Protein AF-A0A2V9T7F0-F1 (afdb_monomer_lite)

Radius of gyration: 20.25 Å; chains: 1; bounding box: 36×46×65 Å

Secondary structure (DSSP, 8-state):
--HHHHHHHHHHHHHHHHHHHHHHHH-TTSPP-HHHHHHHHHHHHHHHTT----HHHHHHHHHHHHHHHHHHHHHHHHHHHHHH---SGGGGGG--TT---S-------------

pLDDT: mean 79.15, std 14.51, range [43.78, 95.12]

Foldseek 3Di:
DDLVVLLVVLVVLLVVLLVQLVVCLADVPDDRPVVSVVVNVVSLVVVVPDPPDDPVSVVSSVVSVVSVVVSVVLSVLSVCCVVPNDPDPVSVVNPGPPRPDDDPPPPPPPPDPDD

Structure (mmCIF, N/CA/C/O backbone):
data_AF-A0A2V9T7F0-F1
#
_entry.id   AF-A0A2V9T7F0-F1
#
loop_
_atom_site.group_PDB
_atom_site.id
_atom_site.type_symbol
_atom_site.label_atom_id
_atom_site.label_alt_id
_atom_site.label_comp_id
_atom_site.label_asym_id
_atom_site.label_entity_id
_atom_site.label_seq_id
_atom_site.pdbx_PDB_ins_code
_atom_site.Cartn_x
_atom_site.Cartn_y
_atom_site.Cartn_z
_atom_site.occupancy
_atom_site.B_iso_or_equiv
_atom_site.auth_seq_id
_atom_site.auth_comp_id
_atom_site.auth_asym_id
_atom_site.auth_atom_id
_atom_site.pdbx_PDB_model_num
ATOM 1 N N . MET A 1 1 ? -5.196 -8.413 20.928 1.00 62.88 1 MET A N 1
ATOM 2 C CA . MET A 1 1 ? -4.532 -7.461 20.025 1.00 62.88 1 MET A CA 1
ATOM 3 C C . MET A 1 1 ? -5.390 -6.213 19.975 1.00 62.88 1 MET A C 1
ATOM 5 O O . MET A 1 1 ? -6.590 -6.334 19.748 1.00 62.88 1 MET A O 1
ATOM 9 N N . THR A 1 2 ? -4.830 -5.061 20.320 1.00 86.69 2 THR A N 1
ATOM 10 C CA . THR A 1 2 ? -5.549 -3.779 20.306 1.00 86.69 2 THR A CA 1
ATOM 11 C C . THR A 1 2 ? -5.585 -3.202 18.889 1.00 86.69 2 THR A C 1
ATOM 13 O O . THR A 1 2 ? -4.768 -3.570 18.046 1.00 86.69 2 THR A O 1
ATOM 16 N N . ILE A 1 3 ? -6.511 -2.276 18.612 1.00 86.50 3 ILE A N 1
ATOM 17 C CA . ILE A 1 3 ? -6.581 -1.613 17.297 1.00 86.50 3 ILE A CA 1
ATOM 18 C C . ILE A 1 3 ? -5.263 -0.887 16.984 1.00 86.50 3 ILE A C 1
ATOM 20 O O . ILE A 1 3 ? -4.792 -0.936 15.852 1.00 86.50 3 ILE A O 1
ATOM 24 N N . ASP A 1 4 ? -4.631 -0.261 17.978 1.00 88.31 4 ASP A N 1
ATOM 25 C CA . ASP A 1 4 ? -3.360 0.441 17.783 1.00 88.31 4 ASP A CA 1
ATOM 26 C C . ASP A 1 4 ? -2.202 -0.502 17.429 1.00 88.31 4 ASP A C 1
ATOM 28 O O . ASP A 1 4 ? -1.381 -0.166 16.574 1.00 88.31 4 ASP A O 1
ATOM 32 N N . GLU A 1 5 ? -2.150 -1.699 18.018 1.00 91.00 5 GLU A N 1
ATOM 33 C CA . GLU A 1 5 ? -1.174 -2.732 17.640 1.00 91.00 5 GLU A CA 1
ATOM 34 C C . GLU A 1 5 ? -1.378 -3.198 16.196 1.00 91.00 5 GLU A C 1
ATOM 36 O O . GLU A 1 5 ? -0.416 -3.332 15.440 1.00 91.00 5 GLU A O 1
ATOM 41 N N . GLU A 1 6 ? -2.629 -3.412 15.788 1.00 90.75 6 GLU A N 1
ATOM 42 C CA . GLU A 1 6 ? -2.955 -3.828 14.425 1.00 90.75 6 GLU A CA 1
ATOM 43 C C . GLU A 1 6 ? -2.672 -2.719 13.395 1.00 90.75 6 GLU A C 1
ATOM 45 O O . GLU A 1 6 ? -2.190 -3.007 12.298 1.00 90.75 6 GLU A O 1
ATOM 50 N N . LEU A 1 7 ? -2.886 -1.447 13.750 1.00 91.06 7 LEU A N 1
ATOM 51 C CA . LEU A 1 7 ? -2.500 -0.299 12.922 1.00 91.06 7 LEU A CA 1
ATOM 52 C C . LEU A 1 7 ? -0.975 -0.168 12.798 1.00 91.06 7 LEU A C 1
ATOM 54 O O . LEU A 1 7 ? -0.466 0.123 11.716 1.00 91.06 7 LEU A O 1
ATOM 58 N N . ASN A 1 8 ? -0.223 -0.422 13.871 1.00 94.38 8 ASN A N 1
ATOM 59 C CA . ASN A 1 8 ? 1.242 -0.439 13.816 1.00 94.38 8 ASN A CA 1
ATOM 60 C C . ASN A 1 8 ? 1.767 -1.599 12.952 1.00 94.38 8 ASN A C 1
ATOM 62 O O . ASN A 1 8 ? 2.749 -1.443 12.217 1.00 94.38 8 ASN A O 1
ATOM 66 N N . LEU A 1 9 ? 1.094 -2.753 12.997 1.00 93.69 9 LEU A N 1
ATOM 67 C CA . LEU A 1 9 ? 1.390 -3.881 12.118 1.00 93.69 9 LEU A CA 1
ATOM 68 C C . LEU A 1 9 ? 1.107 -3.533 10.650 1.00 93.69 9 LEU A C 1
ATOM 70 O O . LEU A 1 9 ? 1.923 -3.847 9.782 1.00 93.69 9 LEU A O 1
ATOM 74 N N . LEU A 1 10 ? -0.011 -2.857 10.365 1.00 92.56 10 LEU A N 1
ATOM 75 C CA . LEU A 1 10 ? -0.336 -2.373 9.023 1.00 92.56 10 LEU A CA 1
ATOM 76 C C . LEU A 1 10 ? 0.735 -1.403 8.499 1.00 92.56 10 LEU A C 1
ATOM 78 O O . LEU A 1 10 ? 1.206 -1.586 7.377 1.00 92.56 10 LEU A O 1
ATOM 82 N N . ASP A 1 11 ? 1.179 -0.431 9.304 1.00 93.56 11 ASP A N 1
ATOM 83 C CA . ASP A 1 11 ? 2.255 0.497 8.914 1.00 93.56 11 ASP A CA 1
ATOM 84 C C . ASP A 1 11 ? 3.567 -0.243 8.610 1.00 93.56 11 ASP A C 1
ATOM 86 O O . ASP A 1 11 ? 4.213 0.006 7.589 1.00 93.56 11 ASP A O 1
ATOM 90 N N . SER A 1 12 ? 3.932 -1.214 9.451 1.00 95.12 12 SER A N 1
ATOM 91 C CA . SER A 1 12 ? 5.136 -2.032 9.256 1.00 95.12 12 SER A CA 1
ATOM 92 C C . SER A 1 12 ? 5.060 -2.856 7.968 1.00 95.12 12 SER A C 1
ATOM 94 O O . SER A 1 12 ? 6.012 -2.881 7.183 1.00 95.12 12 SER A O 1
ATOM 96 N N . ASN A 1 13 ? 3.909 -3.480 7.703 1.00 93.19 13 ASN A N 1
ATOM 97 C CA . ASN A 1 13 ? 3.676 -4.234 6.473 1.00 93.19 13 ASN A CA 1
ATOM 98 C C . ASN A 1 13 ? 3.689 -3.324 5.236 1.00 93.19 13 ASN A C 1
ATOM 100 O O . ASN A 1 13 ? 4.248 -3.714 4.215 1.00 93.19 13 ASN A O 1
ATOM 104 N N . LEU A 1 14 ? 3.161 -2.098 5.323 1.00 92.81 14 LEU A N 1
ATOM 105 C CA . LEU A 1 14 ? 3.225 -1.110 4.239 1.00 92.81 14 LEU A CA 1
ATOM 106 C C . LEU A 1 14 ? 4.657 -0.669 3.931 1.00 92.81 14 LEU A C 1
ATOM 108 O O . LEU A 1 14 ? 5.041 -0.579 2.764 1.00 92.81 14 LEU A O 1
ATOM 112 N N . ARG A 1 15 ? 5.474 -0.428 4.963 1.00 93.12 15 ARG A N 1
ATOM 113 C CA . ARG A 1 15 ? 6.904 -0.133 4.786 1.00 93.12 15 ARG A CA 1
ATOM 114 C C . ARG A 1 15 ? 7.619 -1.294 4.111 1.00 93.12 15 ARG A C 1
ATOM 116 O O . ARG A 1 15 ? 8.400 -1.071 3.187 1.00 93.12 15 ARG A O 1
ATOM 123 N N . ARG 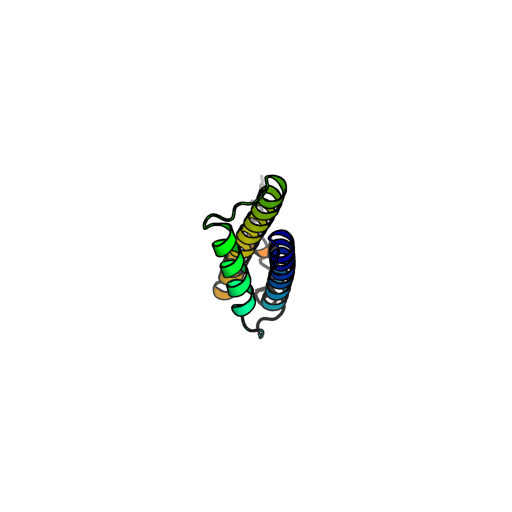A 1 16 ? 7.327 -2.529 4.535 1.00 91.69 16 ARG A N 1
ATOM 124 C CA . ARG A 1 16 ? 7.895 -3.724 3.908 1.00 91.69 16 ARG A CA 1
ATOM 125 C C . ARG A 1 16 ? 7.452 -3.861 2.455 1.00 91.69 16 ARG A C 1
ATOM 127 O O . ARG A 1 16 ? 8.300 -4.131 1.613 1.00 91.69 16 ARG A O 1
ATOM 134 N N . LEU A 1 17 ? 6.175 -3.617 2.160 1.00 91.75 17 LEU A N 1
ATOM 135 C CA . LEU A 1 17 ? 5.627 -3.671 0.806 1.00 91.75 17 LEU A CA 1
ATOM 136 C C . LEU A 1 17 ? 6.374 -2.722 -0.134 1.00 91.75 17 LEU A C 1
ATOM 138 O O . LEU A 1 17 ? 6.827 -3.141 -1.194 1.00 91.75 17 LEU A O 1
ATOM 142 N N . LYS A 1 18 ? 6.577 -1.469 0.292 1.00 90.12 18 LYS A N 1
ATOM 143 C CA . LYS A 1 18 ? 7.346 -0.482 -0.475 1.00 90.12 18 LYS A CA 1
ATOM 144 C C . LYS A 1 18 ? 8.759 -0.986 -0.784 1.00 90.12 18 LYS A C 1
ATOM 146 O O . LYS A 1 18 ? 9.211 -0.875 -1.917 1.00 90.12 18 LYS A O 1
ATOM 151 N N . ILE A 1 19 ? 9.455 -1.533 0.213 1.00 90.44 19 ILE A N 1
ATOM 152 C CA . ILE A 1 19 ? 10.820 -2.050 0.036 1.00 90.44 19 ILE A CA 1
ATOM 153 C C . ILE A 1 19 ? 10.835 -3.216 -0.954 1.00 90.44 19 ILE A C 1
ATOM 155 O O . ILE A 1 19 ? 11.672 -3.239 -1.849 1.00 90.44 19 ILE A O 1
ATOM 159 N N . GLU A 1 20 ? 9.915 -4.171 -0.823 1.00 88.19 20 GLU A N 1
ATOM 160 C CA . GLU A 1 20 ? 9.851 -5.308 -1.745 1.00 88.19 20 GLU A CA 1
ATOM 161 C C . GLU A 1 20 ? 9.518 -4.872 -3.178 1.00 88.19 20 GLU A C 1
ATOM 163 O O . GLU A 1 20 ? 10.079 -5.427 -4.120 1.00 88.19 20 GLU A O 1
ATOM 168 N N . TYR A 1 21 ? 8.674 -3.849 -3.361 1.00 88.31 21 TYR A N 1
ATOM 169 C CA . TYR A 1 21 ? 8.439 -3.248 -4.677 1.00 88.31 21 TYR A CA 1
ATOM 170 C C . TYR A 1 21 ? 9.718 -2.670 -5.272 1.00 88.31 21 TYR A C 1
ATOM 172 O O . TYR A 1 21 ? 10.050 -2.973 -6.415 1.00 88.31 21 TYR A O 1
ATOM 180 N N . GLU A 1 22 ? 10.466 -1.881 -4.504 1.00 85.81 22 GLU A N 1
ATOM 181 C CA . GLU A 1 22 ? 11.740 -1.327 -4.970 1.00 85.81 22 GLU A CA 1
ATOM 182 C C . GLU A 1 22 ? 12.749 -2.435 -5.309 1.00 85.81 22 GLU A C 1
ATOM 184 O O . GLU A 1 22 ? 13.384 -2.385 -6.360 1.00 85.81 22 GLU A O 1
ATOM 189 N N . ILE A 1 23 ? 12.841 -3.492 -4.493 1.00 86.12 23 ILE A N 1
ATOM 190 C CA . ILE A 1 23 ? 13.712 -4.641 -4.783 1.00 86.12 23 ILE A CA 1
ATOM 191 C C . ILE A 1 23 ? 13.276 -5.361 -6.066 1.00 86.12 23 ILE A C 1
ATOM 193 O O . ILE A 1 23 ? 14.132 -5.745 -6.860 1.00 86.12 23 ILE A O 1
ATOM 197 N N . TYR A 1 24 ? 11.975 -5.552 -6.288 1.00 84.50 24 TYR A N 1
ATOM 198 C CA . TYR A 1 24 ? 11.452 -6.200 -7.493 1.00 84.50 24 TYR A CA 1
ATOM 199 C C . TYR A 1 24 ? 11.764 -5.404 -8.767 1.00 84.50 24 TYR A C 1
ATOM 201 O O . TYR A 1 24 ? 12.137 -5.987 -9.783 1.00 84.50 24 TYR A O 1
ATOM 209 N N . PHE A 1 25 ? 11.641 -4.075 -8.720 1.00 81.06 25 PHE A N 1
ATOM 210 C CA . PHE A 1 25 ? 11.940 -3.219 -9.874 1.00 81.06 25 PHE A CA 1
ATOM 211 C C . PHE A 1 25 ? 13.433 -2.921 -10.054 1.00 81.06 25 PHE A C 1
ATOM 213 O O . PHE A 1 25 ? 13.844 -2.559 -11.154 1.00 81.06 25 PHE A O 1
ATOM 220 N N . SER A 1 26 ? 14.245 -3.097 -9.010 1.00 81.00 26 SER A N 1
ATOM 221 C CA . SER A 1 26 ? 15.707 -3.065 -9.119 1.00 81.00 26 SER A CA 1
ATOM 222 C C . SER A 1 26 ? 16.278 -4.402 -9.607 1.00 81.00 26 SER A C 1
ATOM 224 O O . SER A 1 26 ? 17.270 -4.418 -10.331 1.00 81.00 26 SER A O 1
ATOM 226 N N . ASN A 1 27 ? 15.654 -5.533 -9.261 1.00 79.00 27 ASN A N 1
ATOM 227 C CA . ASN A 1 27 ? 16.128 -6.854 -9.657 1.00 79.00 27 ASN A CA 1
ATOM 228 C C . ASN A 1 27 ? 15.045 -7.662 -10.401 1.00 79.00 27 ASN A C 1
ATOM 230 O O . ASN A 1 27 ? 14.195 -8.285 -9.758 1.00 79.00 27 ASN A O 1
ATOM 234 N N . PRO A 1 28 ? 15.116 -7.760 -11.742 1.00 66.44 28 PRO A N 1
ATOM 235 C CA . PRO A 1 28 ? 14.093 -8.424 -12.552 1.00 66.44 28 PRO A CA 1
ATOM 236 C C . PRO A 1 28 ? 13.958 -9.934 -12.290 1.00 66.44 28 PRO A C 1
ATOM 238 O O . PRO A 1 28 ? 12.936 -10.521 -12.645 1.00 66.44 28 PRO A O 1
ATOM 241 N N . SER A 1 29 ? 14.940 -10.571 -11.646 1.00 65.81 29 SER A N 1
ATOM 242 C CA . SER A 1 29 ? 14.897 -12.000 -11.293 1.00 65.81 29 SER A CA 1
ATOM 243 C C . SER A 1 29 ? 14.094 -12.312 -10.021 1.00 65.81 29 SER A C 1
ATOM 245 O O . SER A 1 29 ? 13.772 -13.473 -9.755 1.00 65.81 29 SER A O 1
ATOM 247 N N . LYS A 1 30 ? 13.756 -11.297 -9.213 1.00 72.81 30 LYS A N 1
ATOM 248 C CA . LYS A 1 30 ? 12.965 -11.490 -7.993 1.00 72.81 30 LYS A CA 1
ATOM 249 C C . LYS A 1 30 ? 11.492 -11.742 -8.324 1.00 72.81 30 LYS A C 1
ATOM 251 O O . LYS A 1 30 ? 10.919 -11.122 -9.215 1.00 72.81 30 LYS A O 1
ATOM 256 N N . LYS A 1 31 ? 10.864 -12.630 -7.547 1.00 73.56 31 LYS A N 1
ATOM 257 C CA . LYS A 1 31 ? 9.415 -12.875 -7.591 1.00 73.56 31 LYS A CA 1
ATOM 258 C C . LYS A 1 31 ? 8.645 -11.652 -7.064 1.00 73.56 31 LYS A C 1
ATOM 260 O O . LYS A 1 31 ? 9.148 -10.989 -6.153 1.00 73.56 31 LYS A O 1
ATOM 265 N N . PRO A 1 32 ? 7.443 -11.363 -7.595 1.00 75.88 32 PRO A N 1
AT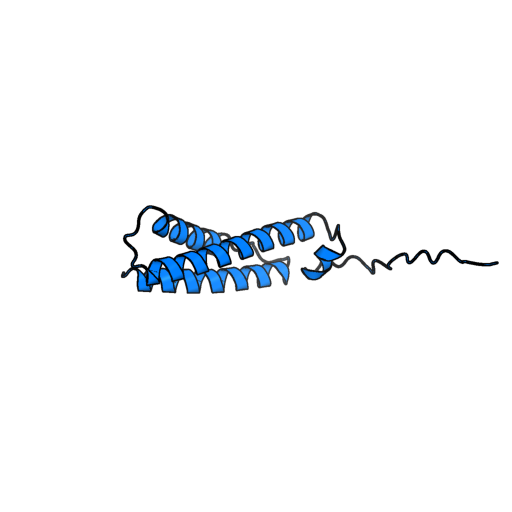OM 266 C CA . PRO A 1 32 ? 6.595 -10.296 -7.071 1.00 75.88 32 PRO A CA 1
ATOM 267 C C . PRO A 1 32 ? 6.182 -10.587 -5.613 1.00 75.88 32 PRO A C 1
ATOM 269 O O . PRO A 1 32 ? 5.971 -11.752 -5.263 1.00 75.88 32 PRO A O 1
ATOM 272 N N . PRO A 1 33 ? 6.060 -9.566 -4.744 1.00 78.88 33 PRO A N 1
ATOM 273 C CA . PRO A 1 33 ? 5.789 -9.754 -3.318 1.00 78.88 33 PRO A CA 1
ATOM 274 C C . PRO A 1 33 ? 4.293 -9.933 -3.015 1.00 78.88 33 PRO A C 1
ATOM 276 O O . PRO A 1 33 ? 3.696 -9.174 -2.248 1.00 78.88 33 PRO A O 1
ATOM 279 N N . SER A 1 34 ? 3.694 -10.978 -3.587 1.00 81.62 34 SER A N 1
ATOM 280 C CA . SER A 1 34 ? 2.264 -11.281 -3.445 1.00 81.62 34 SER A CA 1
ATOM 281 C C . SER A 1 34 ? 1.848 -11.559 -1.992 1.00 81.62 34 SER A C 1
ATOM 283 O O . SER A 1 34 ? 0.747 -11.194 -1.584 1.00 81.62 34 SER A O 1
ATOM 285 N N . ASP A 1 35 ? 2.738 -12.138 -1.177 1.00 86.50 35 ASP A N 1
ATOM 286 C CA . ASP A 1 35 ? 2.448 -12.458 0.228 1.00 86.50 35 ASP A CA 1
ATOM 287 C C . ASP A 1 35 ? 2.252 -11.207 1.096 1.00 86.50 35 ASP A C 1
ATOM 289 O O . ASP A 1 35 ? 1.356 -11.151 1.942 1.00 86.50 35 ASP A O 1
ATOM 293 N N . ILE A 1 36 ? 3.103 -10.190 0.913 1.00 89.12 36 ILE A N 1
ATOM 294 C CA . ILE A 1 36 ? 3.021 -8.945 1.688 1.00 89.12 36 ILE A CA 1
ATOM 295 C C . ILE A 1 36 ? 1.839 -8.102 1.207 1.00 89.12 36 ILE A C 1
ATOM 297 O O . ILE A 1 36 ? 1.126 -7.549 2.046 1.00 89.12 36 ILE A O 1
ATOM 301 N N . GLU A 1 37 ? 1.574 -8.056 -0.104 1.00 89.00 37 GLU A N 1
ATOM 302 C CA . GLU A 1 37 ? 0.361 -7.422 -0.640 1.00 89.00 37 GLU A CA 1
ATOM 303 C C . GLU A 1 37 ? -0.899 -8.007 -0.010 1.00 89.00 37 GLU A C 1
ATOM 305 O O . GLU A 1 37 ? -1.748 -7.263 0.486 1.00 89.00 37 GLU A O 1
ATOM 310 N N . TRP A 1 38 ? -1.006 -9.337 0.021 1.00 90.81 38 TRP A N 1
ATOM 311 C CA . TRP A 1 38 ? -2.182 -10.005 0.560 1.00 90.81 38 TRP A CA 1
ATOM 312 C C . TRP A 1 38 ? -2.382 -9.711 2.052 1.00 90.81 38 TRP A C 1
ATOM 314 O O . TRP A 1 38 ? -3.507 -9.454 2.490 1.00 90.81 38 TRP A O 1
ATOM 324 N N . LYS A 1 39 ? -1.296 -9.664 2.836 1.00 92.00 39 LYS A N 1
ATOM 325 C CA . LYS A 1 39 ? -1.345 -9.281 4.258 1.00 92.00 39 LYS A CA 1
ATOM 326 C C . LYS A 1 39 ? -1.833 -7.845 4.454 1.00 92.00 39 LYS A C 1
ATOM 328 O O . LYS A 1 39 ? -2.684 -7.609 5.311 1.00 92.00 39 LYS A O 1
ATOM 333 N N . VAL A 1 40 ? -1.328 -6.894 3.664 1.00 92.81 40 VAL A N 1
ATOM 334 C CA . VAL A 1 40 ? -1.758 -5.486 3.717 1.00 92.81 40 VAL A CA 1
ATOM 335 C C . VAL A 1 40 ? -3.232 -5.357 3.333 1.00 92.81 40 VAL A C 1
ATOM 337 O O . VAL A 1 40 ? -3.998 -4.740 4.070 1.00 92.81 40 VAL A O 1
ATOM 340 N N . LEU A 1 41 ? -3.654 -5.987 2.235 1.00 91.94 41 LEU A N 1
ATOM 341 C CA . LEU A 1 41 ? -5.045 -5.978 1.775 1.00 91.94 41 LEU A CA 1
ATOM 342 C C . LEU A 1 41 ? -6.006 -6.574 2.805 1.00 91.94 41 LEU A C 1
ATOM 344 O O . LEU A 1 41 ? -7.080 -6.020 3.039 1.00 91.94 41 LEU A O 1
ATOM 348 N N . SER A 1 42 ? -5.610 -7.674 3.443 1.00 92.38 42 SER A N 1
ATOM 349 C CA . SER A 1 42 ? -6.412 -8.328 4.478 1.00 92.38 42 SER A CA 1
ATOM 350 C C . SER A 1 42 ? -6.613 -7.420 5.693 1.00 92.38 42 SER A C 1
ATOM 352 O O . SER A 1 42 ? -7.733 -7.294 6.188 1.00 92.38 42 SER A O 1
ATOM 354 N N . LEU A 1 43 ? -5.555 -6.733 6.142 1.00 90.94 43 LEU A N 1
ATOM 355 C CA . LEU A 1 43 ? -5.640 -5.767 7.242 1.00 90.94 43 LEU A CA 1
ATOM 356 C C . LEU A 1 43 ? -6.471 -4.534 6.860 1.00 90.94 43 LEU A C 1
ATOM 358 O O . LEU A 1 43 ? -7.321 -4.114 7.640 1.00 90.94 43 LEU A O 1
ATOM 362 N N . LEU A 1 44 ? -6.291 -3.985 5.655 1.00 90.88 44 LEU A N 1
ATOM 363 C CA . LEU A 1 44 ? -7.092 -2.855 5.171 1.00 90.88 44 LEU A CA 1
ATOM 364 C C . LEU A 1 44 ? -8.583 -3.200 5.114 1.00 90.88 44 LEU A C 1
ATOM 366 O O . LEU A 1 44 ? -9.408 -2.434 5.608 1.00 90.88 44 LEU A O 1
ATOM 370 N N . ARG A 1 45 ? -8.933 -4.376 4.577 1.00 90.56 45 ARG A N 1
ATOM 371 C CA . ARG A 1 45 ? -10.326 -4.837 4.523 1.00 90.56 45 ARG A CA 1
ATOM 372 C C . ARG A 1 45 ? -10.914 -4.996 5.926 1.00 90.56 45 ARG A C 1
ATOM 374 O O . ARG A 1 45 ? -11.993 -4.477 6.189 1.00 90.56 45 ARG A O 1
ATOM 381 N N . LYS A 1 46 ? -10.162 -5.605 6.850 1.00 89.06 46 LYS A N 1
ATOM 382 C CA . LYS A 1 46 ? -10.571 -5.754 8.255 1.00 89.06 46 LYS A CA 1
ATOM 383 C C . LYS A 1 46 ? -10.934 -4.414 8.909 1.00 89.06 46 LYS A C 1
ATOM 385 O O . LYS A 1 46 ? -11.907 -4.341 9.654 1.00 89.06 46 LYS A O 1
ATOM 390 N N . PHE A 1 47 ? -10.170 -3.356 8.641 1.00 86.00 47 PHE A N 1
ATOM 391 C CA . PHE A 1 47 ? -10.451 -2.024 9.187 1.00 86.00 47 PHE A CA 1
ATOM 392 C C . PHE A 1 47 ? -11.558 -1.271 8.445 1.00 86.00 47 PHE A C 1
ATOM 394 O O . PHE A 1 47 ? -12.215 -0.419 9.046 1.00 86.00 47 PHE A O 1
ATOM 401 N N . SER A 1 48 ? -11.792 -1.598 7.173 1.00 84.62 48 SER A N 1
ATOM 402 C CA . SER A 1 48 ? -12.885 -1.044 6.372 1.00 84.62 48 SER A CA 1
ATOM 403 C C . SER A 1 48 ? -14.263 -1.557 6.812 1.00 84.62 48 SER A C 1
ATOM 405 O O . SER A 1 48 ? -15.216 -0.782 6.832 1.00 84.62 48 SER A O 1
ATOM 407 N N . ASP A 1 49 ? -14.372 -2.826 7.216 1.00 78.75 49 ASP A N 1
ATOM 408 C CA . ASP A 1 49 ? -15.650 -3.521 7.466 1.00 78.75 49 ASP A CA 1
ATOM 409 C C . ASP A 1 49 ? -16.324 -3.188 8.819 1.00 78.75 49 ASP A C 1
ATOM 411 O O . ASP A 1 49 ? -17.158 -3.941 9.318 1.00 78.75 49 ASP A O 1
ATOM 415 N N . GLY A 1 50 ? -16.018 -2.033 9.422 1.00 62.81 50 GLY A N 1
ATOM 416 C CA . GLY A 1 50 ? -16.776 -1.522 10.576 1.00 62.81 50 GLY A CA 1
ATOM 417 C C . GLY A 1 50 ? -16.075 -1.620 11.931 1.00 62.81 50 GLY A C 1
ATOM 418 O O . GLY A 1 50 ? -16.740 -1.715 12.965 1.00 62.81 50 GLY A O 1
ATOM 419 N N . SER A 1 51 ? -14.741 -1.543 11.959 1.00 69.88 51 SER A N 1
ATOM 420 C CA . SER A 1 51 ? -14.018 -1.364 13.223 1.00 69.88 51 SER A CA 1
ATOM 421 C C . SER A 1 51 ? -14.452 -0.059 13.906 1.00 69.88 51 SER A C 1
ATOM 423 O O . SER A 1 51 ? -14.396 1.020 13.305 1.00 69.88 51 SER A O 1
ATOM 425 N N . ARG A 1 52 ? -14.882 -0.142 15.176 1.00 77.12 52 ARG A N 1
ATOM 426 C CA . ARG A 1 52 ? -15.125 1.029 16.036 1.00 77.12 52 ARG A CA 1
ATOM 427 C C . ARG A 1 52 ? -13.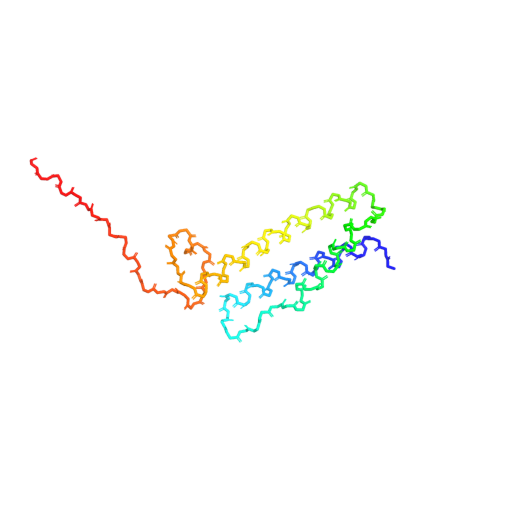782 1.673 16.390 1.00 77.12 52 ARG A C 1
ATOM 429 O O . ARG A 1 52 ? -13.246 1.465 17.472 1.00 77.12 52 ARG A O 1
ATOM 436 N N . MET A 1 53 ? -13.238 2.432 15.446 1.00 84.44 53 MET A N 1
ATOM 437 C CA . MET A 1 53 ? -12.019 3.214 15.617 1.00 84.44 53 MET A CA 1
ATOM 438 C C . MET A 1 53 ? -12.323 4.561 16.268 1.00 84.44 53 MET A C 1
ATOM 440 O O . MET A 1 53 ? -13.324 5.209 15.954 1.00 84.44 53 MET A O 1
ATOM 444 N N . SER A 1 54 ? -11.417 5.017 17.131 1.00 89.19 54 SER A N 1
ATOM 445 C CA . SER A 1 54 ? -11.406 6.411 17.572 1.00 89.19 54 SER A CA 1
ATOM 446 C C . SER A 1 54 ? -11.088 7.348 16.399 1.00 89.19 54 SER A C 1
ATOM 448 O O . SER A 1 54 ? -10.549 6.927 15.372 1.00 89.19 54 SER A O 1
ATOM 450 N N . PHE A 1 55 ? -11.386 8.641 16.547 1.00 88.50 55 PHE A N 1
ATOM 451 C CA . PHE A 1 55 ? -11.079 9.641 15.518 1.00 88.50 55 PHE A CA 1
ATOM 452 C C . PHE A 1 55 ? -9.593 9.624 15.114 1.00 88.50 55 PHE A C 1
ATOM 454 O O . PHE A 1 55 ? -9.272 9.582 13.927 1.00 88.50 55 PHE A O 1
ATOM 461 N N . THR A 1 56 ? -8.689 9.553 16.096 1.00 90.38 56 THR A N 1
ATOM 462 C CA . THR A 1 56 ? -7.238 9.473 15.871 1.00 90.38 56 THR A CA 1
ATOM 463 C C . THR A 1 56 ? -6.842 8.207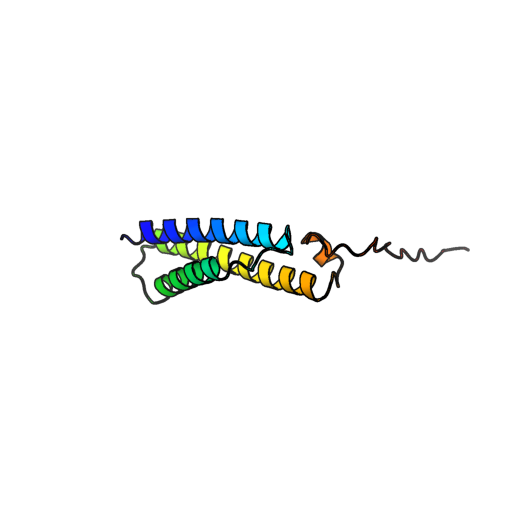 15.113 1.00 90.38 56 THR A C 1
ATOM 465 O O . THR A 1 56 ? -6.071 8.272 14.157 1.00 90.38 56 THR A O 1
ATOM 468 N N . GLN A 1 57 ? -7.389 7.050 15.496 1.00 91.00 57 GLN A N 1
ATOM 469 C CA . GLN A 1 57 ? -7.123 5.778 14.816 1.00 91.00 57 GLN A CA 1
ATOM 470 C C . GLN A 1 57 ? -7.617 5.808 13.367 1.00 91.00 57 GLN A C 1
ATOM 472 O O . GLN A 1 57 ? -6.909 5.373 12.462 1.00 91.00 57 GLN A O 1
ATOM 477 N N . ARG A 1 58 ? -8.794 6.397 13.128 1.00 90.56 58 ARG A N 1
ATOM 478 C CA . ARG A 1 58 ? -9.369 6.538 11.788 1.00 90.56 58 ARG A CA 1
ATOM 479 C C . ARG A 1 58 ? -8.539 7.457 10.897 1.00 90.56 58 ARG A C 1
ATOM 481 O O . ARG A 1 58 ? -8.350 7.149 9.724 1.00 90.56 58 ARG A O 1
ATOM 488 N N . PHE A 1 59 ? -8.018 8.553 11.447 1.00 91.00 59 PHE A N 1
ATOM 489 C CA . PHE A 1 59 ? -7.100 9.436 10.729 1.00 91.00 59 PHE A CA 1
ATOM 490 C C . PHE A 1 59 ? -5.826 8.690 10.307 1.00 91.00 59 PHE A C 1
ATOM 492 O O . PHE A 1 59 ? -5.484 8.687 9.126 1.00 91.00 59 PHE A O 1
ATOM 499 N N . ARG A 1 60 ? -5.186 7.973 11.244 1.00 91.75 60 ARG A N 1
ATOM 500 C CA . ARG A 1 60 ? -4.001 7.144 10.960 1.00 91.75 60 ARG A CA 1
ATOM 501 C C . ARG A 1 60 ? -4.287 6.074 9.902 1.00 91.75 60 ARG A C 1
ATOM 503 O O . ARG A 1 60 ? -3.497 5.897 8.981 1.00 91.75 60 ARG A O 1
ATOM 510 N N . TYR A 1 61 ? -5.421 5.383 10.009 1.00 92.38 61 TYR A N 1
ATOM 511 C CA . TYR A 1 61 ? -5.857 4.398 9.018 1.00 92.38 61 TYR A CA 1
ATOM 512 C C . TYR A 1 61 ? -6.037 5.019 7.626 1.00 92.38 61 TYR A C 1
ATOM 514 O O . TYR A 1 61 ? -5.530 4.476 6.648 1.00 92.38 61 TYR A O 1
ATOM 522 N N . ASN A 1 62 ? -6.718 6.165 7.526 1.00 92.31 62 ASN A N 1
ATOM 523 C CA . ASN A 1 62 ? -6.938 6.844 6.248 1.00 92.31 62 ASN A CA 1
ATOM 524 C C . ASN A 1 62 ? -5.615 7.235 5.581 1.00 92.31 62 ASN A C 1
ATOM 526 O O . ASN A 1 62 ? -5.460 7.057 4.374 1.00 92.31 62 ASN A O 1
ATOM 530 N N . GLU A 1 63 ? -4.646 7.711 6.361 1.00 93.88 63 GLU A N 1
ATOM 531 C CA . GLU A 1 63 ? -3.305 8.011 5.864 1.00 93.88 63 GLU A CA 1
ATOM 532 C C . GLU A 1 63 ? -2.618 6.753 5.296 1.00 93.88 63 GLU A C 1
ATOM 534 O O . GLU A 1 63 ? -2.077 6.773 4.189 1.00 93.88 63 GLU A O 1
ATOM 539 N N . MET A 1 64 ? -2.689 5.627 6.013 1.00 93.25 64 MET A N 1
ATOM 540 C CA . MET A 1 64 ? -2.140 4.341 5.560 1.00 93.25 64 MET A CA 1
ATOM 541 C C . MET A 1 64 ? -2.839 3.822 4.295 1.00 93.25 64 MET A C 1
ATOM 543 O O . MET A 1 64 ? -2.171 3.337 3.380 1.00 93.25 64 MET A O 1
ATOM 547 N N . ALA A 1 65 ? -4.164 3.957 4.209 1.00 93.12 65 ALA A N 1
ATOM 548 C CA . ALA A 1 65 ? -4.947 3.567 3.040 1.00 93.12 65 ALA A CA 1
ATOM 549 C C . ALA A 1 65 ? -4.582 4.405 1.800 1.00 93.12 65 ALA A C 1
ATOM 551 O O . ALA A 1 65 ? -4.418 3.853 0.711 1.00 93.12 65 ALA A O 1
ATOM 552 N N . GLN A 1 66 ? -4.374 5.717 1.961 1.00 93.81 66 GLN A N 1
ATOM 553 C CA . GLN A 1 66 ? -3.891 6.588 0.884 1.00 93.81 66 GLN A CA 1
ATOM 554 C C . GLN A 1 66 ? -2.481 6.198 0.428 1.00 93.81 66 GLN A C 1
ATOM 556 O O . GLN A 1 66 ? -2.228 6.087 -0.773 1.00 93.81 66 GLN A O 1
ATOM 561 N N . ARG A 1 67 ? -1.567 5.924 1.370 1.00 92.62 67 ARG A N 1
ATOM 562 C CA . ARG A 1 67 ? -0.218 5.431 1.047 1.00 92.62 67 ARG A CA 1
ATOM 563 C C . ARG A 1 67 ? -0.272 4.118 0.259 1.00 92.62 67 ARG A C 1
ATOM 565 O O . ARG A 1 67 ? 0.444 3.982 -0.731 1.00 92.62 67 ARG A O 1
ATOM 572 N N . TYR A 1 68 ? -1.145 3.185 0.646 1.00 92.69 68 TYR A N 1
ATOM 573 C CA . TYR A 1 68 ? -1.353 1.940 -0.096 1.00 92.69 68 TYR A CA 1
ATOM 574 C C . TYR A 1 68 ? -1.846 2.184 -1.527 1.00 92.69 68 TYR A C 1
ATOM 576 O O . TYR A 1 68 ? -1.301 1.592 -2.457 1.00 92.69 68 TYR A O 1
ATOM 584 N N . ALA A 1 69 ? -2.833 3.067 -1.717 1.00 92.19 69 ALA A N 1
ATOM 585 C CA . ALA A 1 69 ? -3.357 3.393 -3.044 1.00 92.19 69 ALA A CA 1
ATOM 586 C C . ALA A 1 69 ? -2.244 3.897 -3.980 1.00 92.19 69 ALA A C 1
ATOM 588 O O . ALA A 1 69 ? 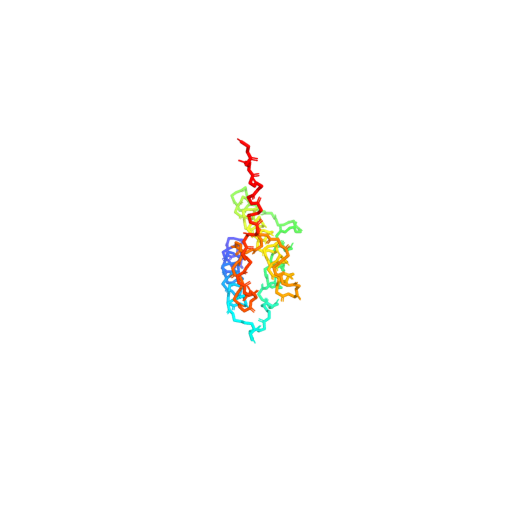-2.083 3.379 -5.084 1.00 92.19 69 ALA A O 1
ATOM 589 N N . ILE A 1 70 ? -1.397 4.810 -3.488 1.00 91.69 70 ILE A N 1
ATOM 590 C CA . ILE A 1 70 ? -0.235 5.319 -4.230 1.00 91.69 70 ILE A CA 1
ATOM 591 C C . ILE A 1 70 ? 0.735 4.183 -4.585 1.00 91.69 70 ILE A C 1
ATOM 593 O O . ILE A 1 70 ? 1.208 4.103 -5.719 1.00 91.69 70 ILE A O 1
ATOM 597 N N . TYR A 1 71 ? 1.040 3.289 -3.640 1.00 89.75 71 TYR A N 1
ATOM 598 C CA . TYR A 1 71 ? 1.942 2.162 -3.897 1.00 89.75 71 TYR A CA 1
ATOM 599 C C . TYR A 1 71 ? 1.363 1.178 -4.916 1.00 89.75 71 TYR A C 1
ATOM 601 O O . TYR A 1 71 ? 2.102 0.707 -5.779 1.00 89.75 71 TYR A O 1
ATOM 609 N N . SER A 1 72 ? 0.058 0.897 -4.865 1.00 88.62 72 SER A N 1
ATOM 610 C CA . SER A 1 72 ? -0.612 0.036 -5.846 1.00 88.62 72 SER A CA 1
ATOM 611 C C . SER A 1 72 ? -0.585 0.648 -7.250 1.00 88.62 72 SER A C 1
ATOM 613 O O . SER A 1 72 ? -0.279 -0.043 -8.223 1.00 88.62 72 SER A O 1
ATOM 615 N N . ASP A 1 73 ? -0.821 1.955 -7.366 1.00 89.00 73 ASP A N 1
ATOM 616 C CA . ASP A 1 73 ? -0.747 2.658 -8.648 1.00 89.00 73 ASP A CA 1
ATOM 617 C C . ASP A 1 73 ? 0.674 2.673 -9.217 1.00 89.00 73 ASP A C 1
ATOM 619 O O . ASP A 1 73 ? 0.870 2.425 -10.410 1.00 89.00 73 ASP A O 1
ATOM 623 N N . LEU A 1 74 ? 1.680 2.922 -8.374 1.00 87.81 74 LEU A N 1
ATOM 624 C CA . LEU A 1 74 ? 3.085 2.845 -8.775 1.00 87.81 74 LEU A CA 1
ATOM 625 C C . LEU A 1 74 ? 3.460 1.436 -9.232 1.00 87.81 74 LEU A C 1
ATOM 627 O O . LEU A 1 74 ? 4.113 1.297 -10.264 1.00 87.81 74 LEU A O 1
ATOM 631 N N . TRP A 1 75 ? 3.014 0.402 -8.517 1.00 88.44 75 TRP A N 1
ATOM 632 C CA . TRP A 1 75 ? 3.232 -0.989 -8.905 1.00 88.44 75 TRP A CA 1
ATOM 633 C C . TRP A 1 75 ? 2.645 -1.290 -10.283 1.00 88.44 75 TRP A C 1
ATOM 635 O O . TRP A 1 75 ? 3.338 -1.837 -11.137 1.00 88.44 75 TRP A O 1
ATOM 645 N N . ARG A 1 76 ? 1.397 -0.880 -10.540 1.00 86.94 76 ARG A N 1
ATOM 646 C CA . ARG A 1 76 ? 0.738 -1.064 -11.844 1.00 86.94 76 ARG A CA 1
ATOM 647 C C . ARG A 1 76 ? 1.484 -0.344 -12.965 1.00 86.94 76 ARG A C 1
ATOM 649 O O . ARG A 1 76 ? 1.714 -0.939 -14.014 1.00 86.94 76 ARG A O 1
ATOM 656 N N . LYS A 1 77 ? 1.879 0.916 -12.746 1.00 87.12 77 LYS A N 1
ATOM 657 C CA . LYS A 1 77 ? 2.641 1.707 -13.729 1.00 87.12 77 LYS A CA 1
ATOM 658 C C . LYS A 1 77 ? 3.996 1.074 -14.023 1.00 87.12 77 LYS A C 1
ATOM 660 O O . LYS A 1 77 ? 4.314 0.841 -15.184 1.00 87.12 77 LYS A O 1
ATOM 665 N N . LYS A 1 78 ? 4.764 0.743 -12.982 1.00 84.56 78 LYS A N 1
ATOM 666 C CA . LYS A 1 78 ? 6.084 0.130 -13.140 1.00 84.56 78 LYS A CA 1
ATOM 667 C C . LYS A 1 78 ? 5.994 -1.271 -13.770 1.00 84.56 78 LYS A C 1
ATOM 669 O O . LYS A 1 78 ? 6.818 -1.612 -14.610 1.00 84.56 78 LYS A O 1
ATOM 674 N N . SER A 1 79 ? 4.966 -2.056 -13.443 1.00 83.56 79 SER A N 1
ATOM 675 C CA . SER A 1 79 ? 4.735 -3.366 -14.076 1.00 83.56 79 SER A CA 1
ATOM 676 C C . SER A 1 79 ? 4.453 -3.233 -15.573 1.00 83.56 79 SER A C 1
ATOM 678 O O . SER A 1 79 ? 5.071 -3.941 -16.359 1.00 83.56 79 SER A O 1
ATOM 680 N N . ARG A 1 80 ? 3.620 -2.264 -15.985 1.00 83.19 80 ARG A N 1
ATOM 681 C CA . ARG A 1 80 ? 3.381 -1.983 -17.413 1.00 83.19 80 ARG A CA 1
ATOM 682 C C . ARG A 1 80 ? 4.650 -1.575 -18.150 1.00 83.19 80 ARG A C 1
ATOM 684 O O . ARG A 1 80 ? 4.921 -2.116 -19.208 1.00 83.19 80 ARG A O 1
ATOM 691 N N . ILE A 1 81 ? 5.441 -0.664 -17.584 1.00 82.25 81 ILE A N 1
ATOM 692 C CA . ILE A 1 81 ? 6.708 -0.233 -18.199 1.00 82.25 81 ILE A CA 1
ATOM 693 C C . ILE A 1 81 ? 7.670 -1.419 -18.334 1.00 82.25 81 ILE A C 1
ATOM 695 O O . ILE A 1 81 ? 8.350 -1.544 -19.342 1.00 82.25 81 ILE A O 1
ATOM 699 N N . ARG A 1 82 ? 7.712 -2.324 -17.350 1.00 76.94 82 ARG A N 1
ATOM 700 C CA . ARG A 1 82 ? 8.535 -3.536 -17.426 1.00 76.94 82 ARG A CA 1
ATOM 701 C C . ARG A 1 82 ? 8.094 -4.493 -18.539 1.00 76.94 82 ARG A C 1
ATOM 703 O O . ARG A 1 82 ? 8.952 -5.114 -19.154 1.00 76.94 82 ARG A O 1
ATOM 710 N N . GLU A 1 83 ? 6.791 -4.649 -18.757 1.00 78.12 83 GLU A N 1
ATOM 711 C CA . GLU A 1 83 ? 6.240 -5.540 -19.788 1.00 78.12 83 GLU A CA 1
ATOM 712 C C . GLU A 1 83 ? 6.289 -4.927 -21.196 1.00 78.12 83 GLU A C 1
ATOM 714 O O . GLU A 1 83 ? 6.516 -5.642 -22.167 1.00 78.12 83 GLU A O 1
ATOM 719 N N . GLU A 1 84 ? 6.069 -3.616 -21.314 1.00 76.25 84 GLU A N 1
ATOM 720 C CA . GLU A 1 84 ? 5.836 -2.924 -22.588 1.00 76.25 84 GLU A CA 1
ATOM 721 C C . GLU A 1 84 ? 6.956 -1.951 -23.006 1.00 76.25 84 GLU A C 1
ATOM 723 O O . GLU A 1 84 ? 6.884 -1.399 -24.105 1.00 76.25 84 GLU A O 1
ATOM 728 N N . GLY A 1 85 ? 7.950 -1.705 -22.148 1.00 68.31 85 GLY A N 1
ATOM 729 C CA . GLY A 1 85 ? 8.987 -0.689 -22.352 1.00 68.31 85 GLY A CA 1
ATOM 730 C C . GLY A 1 85 ? 8.553 0.735 -21.972 1.00 68.31 85 GLY A C 1
ATOM 731 O O . GLY A 1 85 ? 7.397 0.999 -21.620 1.00 68.31 85 GLY A O 1
ATOM 732 N N . TYR A 1 86 ? 9.487 1.691 -22.031 1.00 71.50 86 TYR A N 1
ATOM 733 C CA . TYR A 1 86 ? 9.184 3.111 -21.811 1.00 71.50 86 TYR A CA 1
ATOM 734 C C . TYR A 1 86 ? 8.445 3.692 -23.024 1.00 71.50 86 TYR A C 1
ATOM 736 O O . TYR A 1 86 ? 9.057 4.024 -24.034 1.00 71.50 86 TYR A O 1
ATOM 744 N N . ARG A 1 87 ? 7.119 3.849 -22.933 1.00 67.19 87 ARG A N 1
ATOM 745 C CA . ARG A 1 87 ? 6.312 4.426 -24.028 1.00 67.19 87 ARG A CA 1
ATOM 746 C C . ARG A 1 87 ? 6.223 5.950 -23.995 1.00 67.19 87 ARG A C 1
ATOM 748 O O . ARG A 1 87 ? 5.890 6.556 -25.011 1.00 67.19 87 ARG A O 1
ATOM 755 N N . ARG A 1 88 ? 6.445 6.584 -22.839 1.00 70.88 88 ARG A N 1
ATOM 756 C CA . ARG A 1 88 ? 6.380 8.045 -22.679 1.00 70.88 88 ARG A CA 1
ATOM 757 C C . ARG A 1 88 ? 7.612 8.577 -21.944 1.00 70.88 88 ARG A C 1
ATOM 759 O O . ARG A 1 88 ? 8.083 7.917 -21.022 1.00 70.88 88 ARG A O 1
ATOM 766 N N . PRO A 1 89 ? 8.071 9.810 -22.230 1.00 66.12 89 PRO A N 1
ATOM 767 C CA . PRO A 1 89 ? 9.201 10.415 -21.517 1.00 66.12 89 PRO A CA 1
ATOM 768 C C . PRO A 1 89 ? 9.003 10.477 -19.994 1.00 66.12 89 PRO A C 1
ATOM 770 O O . PRO A 1 89 ? 9.938 10.259 -19.231 1.00 66.12 89 PRO A O 1
ATOM 773 N N . GLN A 1 90 ? 7.769 10.701 -19.529 1.00 71.88 90 GLN A N 1
ATOM 774 C CA . GLN A 1 90 ? 7.441 10.687 -18.096 1.00 71.88 90 GLN A CA 1
ATOM 775 C C . GLN A 1 90 ? 7.606 9.316 -17.422 1.00 71.88 90 GLN A C 1
ATOM 777 O O . GLN A 1 90 ? 7.748 9.256 -16.202 1.00 71.88 90 GLN A O 1
ATOM 782 N N . ASP A 1 91 ? 7.601 8.224 -18.188 1.00 70.31 91 ASP A N 1
ATOM 783 C CA . ASP A 1 91 ? 7.784 6.875 -17.659 1.00 70.31 91 ASP A CA 1
ATOM 784 C C . ASP A 1 91 ? 9.252 6.643 -17.274 1.00 70.31 91 ASP A C 1
ATOM 786 O O . ASP A 1 91 ? 9.525 5.913 -16.323 1.00 70.31 91 ASP A O 1
ATOM 790 N N . ALA A 1 92 ? 10.191 7.340 -17.929 1.00 65.00 92 ALA A N 1
ATOM 791 C CA . ALA A 1 92 ? 11.615 7.297 -17.600 1.00 65.00 92 ALA A CA 1
ATOM 792 C C . ALA A 1 92 ? 11.908 7.796 -16.172 1.00 65.00 92 ALA A C 1
ATOM 794 O O . ALA A 1 92 ? 12.862 7.342 -15.547 1.00 65.00 92 ALA A O 1
ATOM 795 N N . LEU A 1 93 ? 11.050 8.661 -15.608 1.00 68.38 93 LEU A N 1
ATOM 796 C CA . LEU A 1 93 ? 11.162 9.118 -14.214 1.00 68.38 93 LEU A CA 1
ATOM 797 C C . LEU A 1 93 ? 10.966 7.986 -13.194 1.00 68.38 93 LEU A C 1
ATOM 799 O O . LEU A 1 93 ? 11.386 8.113 -12.046 1.00 68.38 93 LEU A O 1
ATOM 803 N N . LEU A 1 94 ? 10.319 6.884 -13.589 1.00 68.19 94 LEU A N 1
ATOM 804 C CA . LEU A 1 94 ? 10.076 5.732 -12.718 1.00 68.19 94 LEU A CA 1
ATOM 805 C C . LEU A 1 94 ? 11.266 4.759 -12.657 1.00 68.19 94 LEU A C 1
ATOM 807 O O . LEU A 1 94 ? 11.184 3.801 -11.885 1.00 68.19 94 LEU A O 1
ATOM 811 N N . SER A 1 95 ? 12.342 5.029 -13.415 1.00 63.72 95 SER A N 1
ATOM 812 C CA . SER A 1 95 ? 13.676 4.408 -13.342 1.00 63.72 95 SER A CA 1
ATOM 813 C C . SER A 1 95 ? 13.661 2.913 -13.011 1.00 63.72 95 SER A C 1
ATOM 815 O O . SER A 1 95 ? 14.106 2.481 -11.949 1.00 63.72 95 SER A O 1
ATOM 817 N N . ILE A 1 96 ? 13.138 2.110 -13.935 1.00 65.81 96 ILE A N 1
ATOM 818 C CA . ILE A 1 96 ? 13.120 0.648 -13.859 1.00 65.81 96 ILE A CA 1
ATOM 819 C C . ILE A 1 96 ? 14.416 0.092 -14.443 1.00 65.81 96 ILE A C 1
ATOM 821 O O . ILE A 1 96 ? 14.772 0.354 -15.598 1.00 65.81 96 ILE A O 1
ATOM 825 N N . GLN A 1 97 ? 15.124 -0.690 -13.634 1.00 62.69 97 GLN A N 1
ATOM 826 C CA . GLN A 1 97 ? 16.404 -1.277 -14.001 1.00 62.69 97 GLN A CA 1
ATOM 827 C C . GLN A 1 97 ? 16.192 -2.414 -15.016 1.00 62.69 97 GLN A C 1
ATOM 829 O O . GLN A 1 97 ? 15.367 -3.299 -14.804 1.00 62.69 97 GLN A O 1
ATOM 834 N N . GLY A 1 98 ? 16.926 -2.378 -16.133 1.00 57.16 98 GLY A N 1
ATOM 835 C CA . GLY A 1 98 ? 16.826 -3.369 -17.217 1.00 57.16 98 GLY A CA 1
ATOM 836 C C . GLY A 1 98 ? 15.838 -3.033 -18.342 1.00 57.16 98 GLY A C 1
ATOM 837 O O . GLY A 1 98 ? 15.809 -3.757 -19.326 1.00 57.16 98 GLY A O 1
ATOM 838 N N . VAL A 1 99 ? 15.076 -1.936 -18.232 1.00 55.50 99 VAL A N 1
ATOM 839 C CA . VAL A 1 99 ? 14.165 -1.439 -19.293 1.00 55.50 99 VAL A CA 1
ATOM 840 C C . VAL A 1 99 ? 14.763 -0.238 -20.038 1.00 55.50 99 VAL A C 1
ATOM 842 O O . VAL A 1 99 ? 14.136 0.328 -20.925 1.00 55.50 99 VAL A O 1
ATOM 845 N N . ARG A 1 100 ? 15.973 0.206 -19.668 1.00 50.16 100 ARG A N 1
ATOM 846 C CA . ARG A 1 100 ? 16.665 1.297 -20.366 1.00 50.16 100 ARG A CA 1
ATOM 847 C C . ARG A 1 100 ? 17.115 0.792 -21.737 1.00 50.16 100 ARG A C 1
ATOM 849 O O . ARG A 1 100 ? 18.252 0.362 -21.888 1.00 50.16 100 ARG A O 1
ATOM 856 N N . GLU A 1 101 ? 16.198 0.811 -22.694 1.00 47.59 101 GLU A N 1
ATOM 857 C CA . GLU A 1 101 ? 16.550 0.851 -24.105 1.00 47.59 101 GLU A CA 1
ATOM 858 C C . GLU A 1 101 ? 17.310 2.149 -24.370 1.00 47.59 101 GLU A C 1
ATOM 860 O O . GLU A 1 101 ? 17.119 3.162 -23.684 1.00 47.59 101 GLU A O 1
ATOM 865 N N . GLU A 1 102 ? 18.265 2.028 -25.282 1.00 44.91 102 GLU A N 1
ATOM 866 C CA . GLU A 1 102 ? 19.290 3.009 -25.595 1.00 44.91 102 GLU A CA 1
ATOM 867 C C . GLU A 1 102 ? 18.711 4.401 -25.847 1.00 44.91 102 GLU A C 1
ATOM 869 O O . GLU A 1 102 ? 17.555 4.558 -26.232 1.00 44.91 102 GLU A O 1
ATOM 874 N N . GLU A 1 103 ? 19.545 5.396 -25.542 1.00 43.78 103 GLU A N 1
ATOM 875 C CA . GLU A 1 103 ? 19.341 6.831 -25.724 1.00 43.78 103 GLU A CA 1
ATOM 876 C C . GLU A 1 103 ? 18.206 7.167 -26.696 1.00 43.78 103 GLU A C 1
ATOM 878 O O . GLU A 1 103 ? 18.374 7.170 -27.912 1.00 43.78 103 GLU A O 1
ATOM 883 N N . HIS A 1 104 ? 17.034 7.496 -26.146 1.00 47.03 104 HIS A N 1
ATOM 884 C CA . HIS A 1 104 ? 16.058 8.270 -26.896 1.00 47.03 104 HIS A CA 1
ATOM 885 C C . HIS A 1 104 ? 16.683 9.657 -27.044 1.00 47.03 104 HIS A C 1
ATOM 887 O O . HIS A 1 104 ? 16.479 10.532 -26.197 1.00 47.03 104 HIS A O 1
ATOM 893 N N . GLU A 1 105 ? 17.535 9.826 -28.060 1.00 46.19 105 GLU A N 1
ATOM 894 C CA . GLU A 1 105 ? 17.914 11.149 -28.523 1.00 46.19 105 GLU A CA 1
ATOM 895 C C . GLU A 1 105 ? 16.600 11.902 -28.725 1.00 46.19 105 GLU A C 1
ATOM 897 O O . GLU A 1 105 ? 15.730 11.446 -29.479 1.00 46.19 105 GLU A O 1
ATOM 902 N N . PRO A 1 106 ? 16.375 13.016 -28.015 1.00 52.09 106 PRO A N 1
ATOM 903 C CA . PRO A 1 106 ? 15.264 13.859 -28.374 1.00 52.09 106 PRO A CA 1
ATOM 904 C C . PRO A 1 106 ? 15.579 14.340 -29.791 1.00 52.09 106 PRO A C 1
ATOM 906 O O . PRO A 1 106 ? 16.519 15.114 -29.968 1.00 52.09 106 PRO A O 1
ATOM 909 N N . GLU A 1 107 ? 14.831 13.876 -30.799 1.00 51.75 107 GLU A N 1
ATOM 910 C CA . GLU A 1 107 ? 14.816 14.501 -32.124 1.00 51.75 107 GLU A CA 1
ATOM 911 C C . GLU A 1 107 ? 14.308 15.941 -31.936 1.00 51.75 107 GLU A C 1
ATOM 913 O O . GLU A 1 107 ? 13.146 16.280 -32.170 1.00 51.75 107 GLU A O 1
ATOM 918 N N . HIS A 1 108 ? 15.188 16.829 -31.480 1.00 54.94 108 HIS A N 1
ATOM 919 C CA . HIS A 1 108 ? 15.037 18.255 -31.642 1.00 54.94 108 HIS A CA 1
ATOM 920 C C . HIS A 1 108 ? 15.215 18.512 -33.133 1.00 54.94 108 HIS A C 1
ATOM 922 O O . HIS A 1 108 ? 16.302 18.839 -33.605 1.00 54.94 108 HIS A O 1
ATOM 928 N N . LYS A 1 109 ? 14.126 18.368 -33.896 1.00 57.38 109 LYS A N 1
ATOM 929 C CA . LYS A 1 109 ? 14.021 18.986 -35.216 1.00 57.38 109 LYS A CA 1
ATOM 930 C C . LYS A 1 109 ? 14.078 20.495 -35.018 1.00 57.38 109 LYS A C 1
ATOM 932 O O . LYS A 1 109 ? 13.059 21.160 -34.840 1.00 57.38 109 LYS A O 1
ATOM 937 N N . VAL A 1 110 ? 15.294 21.031 -35.016 1.00 58.97 110 VAL A N 1
ATOM 938 C CA . VAL A 1 110 ? 15.529 22.457 -35.192 1.00 58.97 110 VAL A CA 1
ATOM 939 C C . VAL A 1 110 ? 15.115 22.755 -36.626 1.00 58.97 110 VAL A C 1
ATOM 941 O O . VAL A 1 110 ? 15.841 22.451 -37.571 1.00 58.97 110 VAL A O 1
ATOM 944 N N . TYR A 1 111 ? 13.909 23.293 -36.805 1.00 63.00 111 TYR A N 1
ATOM 945 C CA . TYR A 1 111 ? 13.548 23.915 -38.069 1.00 63.00 111 TYR A CA 1
ATOM 946 C C . TYR A 1 111 ? 14.498 25.093 -38.252 1.00 63.00 111 TYR A C 1
ATOM 948 O O . TYR A 1 111 ? 14.394 26.102 -37.556 1.00 63.00 111 TYR A O 1
ATOM 956 N N . GLY A 1 112 ? 15.475 24.914 -39.140 1.00 60.56 112 GLY A N 1
ATOM 957 C CA . GLY A 1 112 ? 16.351 25.982 -39.578 1.00 60.56 112 GLY A CA 1
ATOM 958 C C . GLY A 1 112 ? 15.493 27.121 -40.106 1.00 60.56 112 GLY A C 1
ATOM 959 O O . GLY A 1 112 ? 14.867 27.001 -41.156 1.00 60.56 112 GLY A O 1
ATOM 960 N N . VAL A 1 113 ? 15.463 28.226 -39.368 1.00 56.12 113 VAL A N 1
ATOM 961 C CA . VAL A 1 113 ? 15.009 29.505 -39.901 1.00 56.12 113 VAL A CA 1
ATOM 962 C C . VAL A 1 113 ? 16.221 30.099 -40.604 1.00 56.12 113 VAL A C 1
ATOM 964 O O . VAL A 1 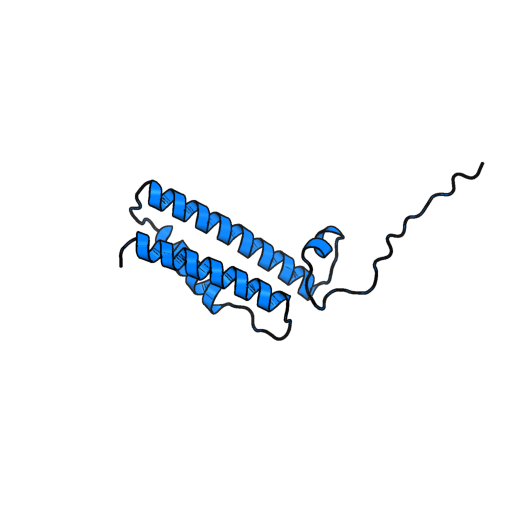113 ? 16.976 30.879 -40.037 1.00 56.12 113 VAL A O 1
ATOM 967 N N . GLY A 1 114 ? 16.477 29.602 -41.811 1.00 60.09 114 GLY A N 1
ATOM 968 C CA . GLY A 1 114 ? 17.348 30.265 -42.763 1.00 60.09 114 GLY A CA 1
ATOM 969 C C . GLY A 1 114 ? 16.486 31.125 -43.671 1.00 60.09 114 GLY A C 1
ATOM 970 O O . GLY A 1 114 ? 15.811 30.568 -44.532 1.00 60.09 114 GLY A O 1
ATOM 971 N N . GLN A 1 115 ? 16.518 32.440 -43.459 1.00 44.09 115 GLN A N 1
ATOM 972 C CA . GLN A 1 115 ? 16.461 33.480 -44.491 1.00 44.09 115 GLN A CA 1
ATOM 973 C C . GLN A 1 115 ? 17.159 34.731 -43.964 1.00 44.09 115 GLN A C 1
ATOM 975 O O . GLN A 1 115 ? 16.908 35.087 -42.792 1.00 44.09 115 GLN A O 1
#

Sequence (115 aa):
MTIDEELNLLDSNLRRLKIEYEIYFSNPSKKPPSDIEWKVLSLLRKFSDGSRMSFTQRFRYNEMAQRYAIYSDLWRKKSRIREEGYRRPQDALLSIQGVREEEHEPEHKVYGVGQ